Protein AF-A0A6A2X9F1-F1 (afdb_monomer)

Radius of gyration: 14.02 Å; Cα contacts (8 Å, |Δi|>4): 65; chains: 1; bounding box: 37×22×32 Å

Nearest PDB structures (foldseek):
  9axv-assembly1_AL  TM=3.971E-01  e=7.244E+00  Schizosaccharomyces pombe
  5t2a-assembly1_5  TM=3.846E-01  e=8.983E+00  Leishmania donovani

InterPro domains:
  IPR023213 Chloramphenicol acetyltransferase-like domain superfamily [G3DSA:3.30.559.10] (1-59)
  IPR051283 Secondary metabolite acyltransferase [PTHR31896] (1-60)

Solvent-accessible surface area (backbone atoms only — not comparable to full-atom values): 4334 Å² total; per-residue (Å²): 116,57,81,59,55,88,84,84,55,63,56,89,79,88,82,83,68,78,92,75,72,45,74,77,38,74,48,80,41,81,21,89,88,40,95,85,41,68,44,74,51,77,34,54,52,70,69,59,44,55,50,54,76,67,30,68,82,59,46,76,77,62,81,133

Organism: Hibiscus syriacus (NCBI:txid106335)

pLDDT: mean 92.17, std 5.89, range [62.16, 98.12]

Structure (mmCIF, N/CA/C/O backbone):
data_AF-A0A6A2X9F1-F1
#
_entry.id   AF-A0A6A2X9F1-F1
#
loop_
_atom_site.group_PDB
_atom_site.id
_atom_site.type_symbol
_atom_site.label_atom_id
_atom_site.label_alt_id
_atom_site.label_comp_id
_atom_site.label_asym_id
_atom_site.label_entity_id
_atom_site.label_seq_id
_atom_site.pdbx_PDB_ins_code
_atom_site.Cartn_x
_atom_site.Cartn_y
_atom_site.Cartn_z
_atom_site.occupancy
_atom_site.B_iso_or_equiv
_atom_site.auth_seq_id
_atom_site.auth_comp_id
_atom_site.auth_asym_id
_atom_site.auth_atom_id
_atom_site.pdbx_PDB_model_num
ATOM 1 N N . MET A 1 1 ? 8.037 3.508 -10.722 1.00 83.19 1 MET A N 1
ATOM 2 C CA . MET A 1 1 ? 8.953 3.124 -9.619 1.00 83.19 1 MET A CA 1
ATOM 3 C C . MET A 1 1 ? 9.519 1.734 -9.846 1.00 83.19 1 MET A C 1
ATOM 5 O O . MET A 1 1 ? 10.732 1.604 -9.798 1.00 83.19 1 MET A O 1
ATOM 9 N N . TYR A 1 2 ? 8.688 0.730 -10.141 1.00 91.00 2 TYR A N 1
ATOM 10 C CA . TYR A 1 2 ? 9.172 -0.615 -10.465 1.00 91.00 2 TYR A CA 1
ATOM 11 C C . TYR A 1 2 ? 9.962 -0.725 -11.782 1.00 91.00 2 TYR A C 1
ATOM 13 O O . TYR A 1 2 ? 10.657 -1.710 -11.961 1.00 91.00 2 TYR A O 1
ATOM 21 N N . ASP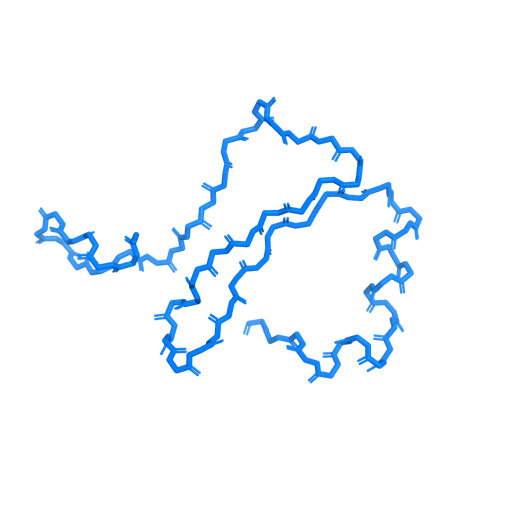 A 1 3 ? 9.949 0.277 -12.662 1.00 90.12 3 ASP A N 1
ATOM 22 C CA . ASP A 1 3 ? 10.770 0.270 -13.889 1.00 90.12 3 ASP A CA 1
ATOM 23 C C . ASP A 1 3 ? 12.165 0.894 -13.712 1.00 90.12 3 ASP A C 1
ATOM 25 O O . ASP A 1 3 ? 12.944 0.969 -14.660 1.00 90.12 3 ASP A O 1
ATOM 29 N N . ASN A 1 4 ? 12.497 1.365 -12.506 1.00 90.88 4 ASN A N 1
ATOM 30 C CA . ASN A 1 4 ? 13.785 2.001 -12.240 1.00 90.88 4 ASN A CA 1
ATOM 31 C C . ASN A 1 4 ? 14.876 0.937 -12.056 1.00 90.88 4 ASN A C 1
ATOM 33 O O . ASN A 1 4 ? 15.113 0.484 -10.937 1.00 90.88 4 ASN A O 1
ATOM 37 N N . ASP A 1 5 ? 15.540 0.556 -13.143 1.00 93.81 5 ASP A N 1
ATOM 38 C CA . ASP A 1 5 ? 16.694 -0.347 -13.121 1.00 93.81 5 ASP A CA 1
ATOM 39 C C . ASP A 1 5 ? 18.012 0.445 -13.124 1.00 93.81 5 ASP A C 1
ATOM 41 O O . ASP A 1 5 ? 18.285 1.231 -14.032 1.00 93.81 5 ASP A O 1
ATOM 45 N N . PHE A 1 6 ? 18.840 0.232 -12.099 1.00 94.12 6 PHE A N 1
ATOM 46 C CA . PHE A 1 6 ? 20.161 0.859 -11.954 1.00 94.12 6 PHE A CA 1
ATOM 47 C C . PHE A 1 6 ? 21.312 -0.005 -12.506 1.00 94.12 6 PHE A C 1
ATOM 49 O O . PHE A 1 6 ? 22.479 0.338 -12.324 1.00 94.12 6 PHE A O 1
ATOM 56 N N . GLY A 1 7 ? 21.003 -1.125 -13.165 1.00 96.62 7 GLY A N 1
ATOM 57 C CA . GLY A 1 7 ? 21.963 -2.085 -13.718 1.00 96.62 7 GLY A CA 1
ATOM 58 C C . GLY A 1 7 ? 22.044 -3.410 -12.955 1.00 96.62 7 GLY A C 1
ATOM 59 O O . GLY A 1 7 ? 22.841 -4.271 -13.325 1.00 96.62 7 GLY A O 1
ATOM 60 N N . TRP A 1 8 ? 21.234 -3.590 -11.908 1.00 94.75 8 TRP A N 1
ATOM 61 C CA . TRP A 1 8 ? 21.165 -4.818 -11.097 1.00 94.75 8 TRP A CA 1
ATOM 62 C C . TRP A 1 8 ? 19.778 -5.468 -11.118 1.00 94.75 8 TRP A C 1
ATOM 64 O O . TRP A 1 8 ? 19.495 -6.363 -10.321 1.00 94.75 8 TRP A O 1
ATOM 74 N N . GLY A 1 9 ? 18.921 -5.036 -12.041 1.00 93.56 9 GLY A N 1
ATOM 75 C CA . GLY A 1 9 ? 17.580 -5.557 -12.221 1.00 93.56 9 GLY A CA 1
ATOM 76 C C . GLY A 1 9 ? 16.507 -4.682 -11.583 1.00 93.56 9 GLY A C 1
ATOM 77 O O . GLY A 1 9 ? 16.754 -3.732 -10.837 1.00 93.56 9 GLY A O 1
ATOM 78 N N . ARG A 1 10 ? 15.265 -5.037 -11.906 1.00 92.88 10 ARG A N 1
ATOM 79 C CA . ARG A 1 10 ? 14.064 -4.310 -11.498 1.00 92.88 10 ARG A CA 1
ATOM 80 C C . ARG A 1 10 ? 13.817 -4.397 -9.976 1.00 92.88 10 ARG A C 1
ATOM 82 O O . ARG A 1 10 ? 13.970 -5.478 -9.402 1.00 92.88 10 ARG A O 1
ATOM 89 N N . PRO A 1 11 ? 13.370 -3.299 -9.328 1.00 92.38 11 PRO A N 1
ATOM 90 C CA . PRO A 1 11 ? 13.049 -3.255 -7.906 1.00 92.38 11 PRO A CA 1
ATOM 91 C C . PRO A 1 11 ? 12.143 -4.392 -7.422 1.00 92.38 11 PRO A C 1
ATOM 93 O O . PRO A 1 11 ? 11.198 -4.811 -8.100 1.00 92.38 11 PRO A O 1
ATOM 96 N N . LEU A 1 12 ? 12.427 -4.865 -6.207 1.00 91.19 12 LEU A N 1
ATOM 97 C CA . LEU A 1 12 ? 11.655 -5.919 -5.548 1.00 91.19 12 LEU A CA 1
ATOM 98 C C . LEU A 1 12 ? 10.394 -5.382 -4.863 1.00 91.19 12 LEU A C 1
ATOM 100 O O . LEU A 1 12 ? 9.352 -6.016 -4.946 1.00 91.19 12 LEU A O 1
ATOM 104 N N . ALA A 1 13 ? 10.484 -4.230 -4.197 1.00 90.19 13 ALA A N 1
ATOM 105 C CA . ALA A 1 13 ? 9.370 -3.610 -3.485 1.00 90.19 13 ALA A CA 1
ATOM 106 C C . ALA A 1 13 ? 9.539 -2.086 -3.435 1.00 90.19 13 ALA A C 1
ATOM 108 O O . ALA A 1 13 ? 10.662 -1.576 -3.410 1.00 90.19 13 ALA A O 1
ATOM 109 N N . VAL A 1 14 ? 8.420 -1.369 -3.368 1.00 90.12 14 VAL A N 1
ATOM 110 C CA . VAL A 1 14 ? 8.351 0.076 -3.127 1.00 90.12 14 VAL A CA 1
ATOM 111 C C . VAL A 1 14 ? 7.736 0.316 -1.753 1.00 90.12 14 VAL A C 1
ATOM 113 O O . VAL A 1 14 ? 6.677 -0.218 -1.443 1.00 90.12 14 VAL A O 1
ATOM 116 N N . ARG A 1 15 ? 8.391 1.125 -0.915 1.00 89.88 15 ARG A N 1
ATOM 117 C CA . ARG A 1 15 ? 7.899 1.466 0.430 1.00 89.88 15 ARG A CA 1
ATOM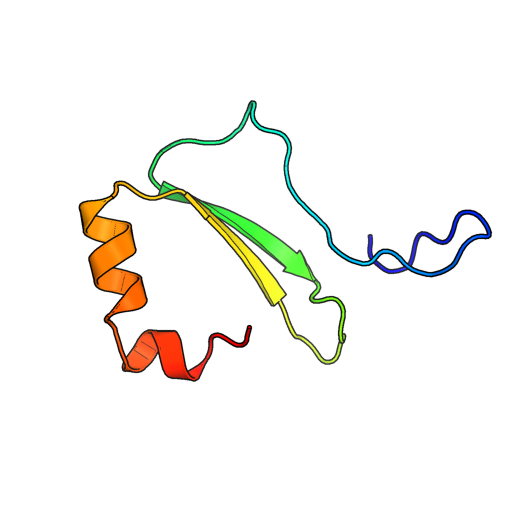 118 C C . ARG A 1 15 ? 8.064 2.949 0.715 1.00 89.88 15 ARG A C 1
ATOM 120 O O . ARG A 1 15 ? 8.961 3.589 0.165 1.00 89.88 15 ARG A O 1
ATOM 127 N N . SER A 1 16 ? 7.223 3.484 1.597 1.00 88.56 16 SER A N 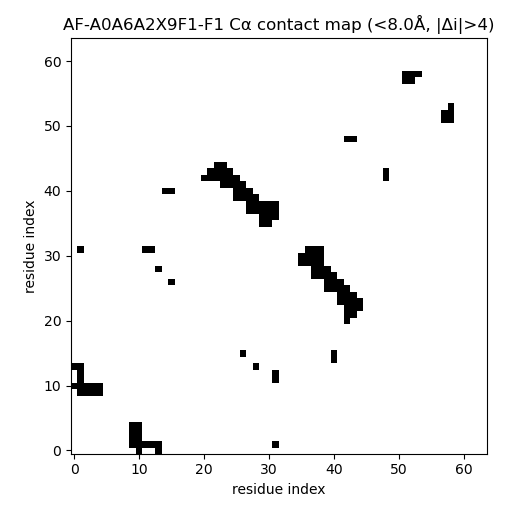1
ATOM 128 C CA . SER A 1 16 ? 7.345 4.869 2.046 1.00 88.56 16 SER A CA 1
ATOM 129 C C . SER A 1 16 ? 8.281 4.997 3.257 1.00 88.56 16 SER A C 1
ATOM 131 O O . SER A 1 16 ? 8.486 4.053 4.027 1.00 88.56 16 SER A O 1
ATOM 133 N N . GLY A 1 17 ? 8.882 6.179 3.417 1.00 88.56 17 GLY A N 1
ATOM 134 C CA . GLY A 1 17 ? 9.725 6.498 4.569 1.00 88.56 17 GLY A CA 1
ATOM 135 C C . GLY A 1 17 ? 8.921 6.641 5.868 1.00 88.56 17 GLY A C 1
ATOM 136 O O . GLY A 1 17 ? 7.752 7.017 5.860 1.00 88.56 17 GLY A O 1
ATOM 137 N N . GLY A 1 18 ? 9.567 6.389 7.010 1.00 84.62 18 GLY A N 1
ATOM 138 C CA . GLY A 1 18 ? 8.904 6.361 8.323 1.00 84.62 18 GLY A CA 1
ATOM 139 C C . GLY A 1 18 ? 8.303 7.689 8.802 1.00 84.62 18 GLY A C 1
ATOM 140 O O . GLY A 1 18 ? 7.415 7.673 9.645 1.00 84.62 18 GLY A O 1
ATOM 141 N N . ALA A 1 19 ? 8.733 8.829 8.253 1.00 82.00 19 ALA A N 1
ATOM 142 C CA . ALA A 1 19 ? 8.291 10.155 8.694 1.00 82.00 19 ALA A CA 1
ATOM 143 C C . ALA A 1 19 ? 6.804 10.462 8.413 1.00 82.00 19 ALA A C 1
ATOM 145 O O . ALA A 1 19 ? 6.265 11.400 8.986 1.00 82.00 19 ALA A O 1
ATOM 146 N N . ASN A 1 20 ? 6.138 9.681 7.554 1.00 73.38 20 ASN A N 1
ATOM 147 C CA . ASN A 1 20 ? 4.754 9.919 7.126 1.00 73.38 20 ASN A CA 1
ATOM 148 C C . ASN A 1 20 ? 3.781 8.816 7.576 1.00 73.38 20 ASN A C 1
ATOM 150 O O . ASN A 1 20 ? 2.786 8.568 6.898 1.00 73.38 20 ASN A O 1
ATOM 154 N N . LYS A 1 21 ? 4.068 8.133 8.691 1.00 88.31 21 LYS A N 1
ATOM 155 C CA . LYS A 1 21 ? 3.249 7.025 9.204 1.00 88.31 21 LYS A CA 1
ATOM 156 C C . LYS A 1 21 ? 2.427 7.485 10.406 1.00 88.31 21 LYS A C 1
ATOM 158 O O . LYS A 1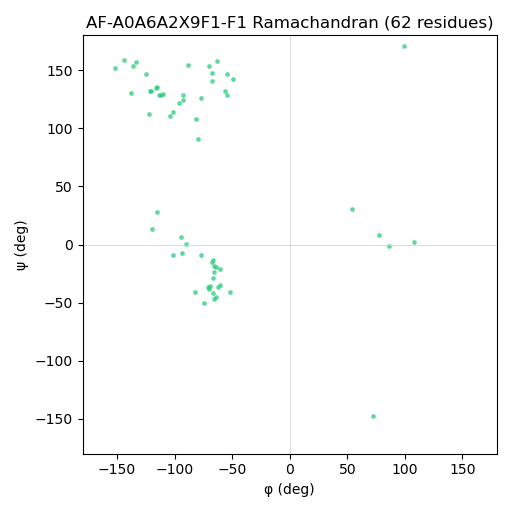 21 ? 2.979 7.755 11.467 1.00 88.31 21 LYS A O 1
ATOM 163 N N . PHE A 1 22 ? 1.117 7.581 10.222 1.00 90.94 22 PHE A N 1
ATOM 164 C CA . PHE A 1 22 ? 0.141 7.915 11.258 1.00 90.94 22 PHE A CA 1
ATOM 165 C C . PHE A 1 22 ? -1.143 7.117 11.023 1.00 90.94 22 PHE A C 1
ATOM 167 O O . PHE A 1 22 ? -1.378 6.644 9.911 1.00 90.94 22 PHE A O 1
ATOM 174 N N . ASP A 1 23 ? -1.947 6.956 12.070 1.00 95.75 23 ASP A N 1
ATOM 175 C CA . ASP A 1 23 ? -3.209 6.220 12.000 1.00 95.75 23 ASP A CA 1
ATOM 176 C C . ASP A 1 23 ? -4.147 6.796 10.924 1.00 95.75 23 ASP A C 1
ATOM 178 O O . ASP A 1 23 ? -4.334 8.010 10.823 1.00 95.75 23 ASP A O 1
ATOM 182 N N . GLY A 1 24 ? -4.699 5.919 10.086 1.00 94.00 24 GLY A N 1
ATOM 183 C CA . GLY A 1 24 ? -5.538 6.269 8.940 1.00 94.00 24 GLY A CA 1
ATOM 184 C C . GLY A 1 24 ? -4.768 6.579 7.652 1.00 94.00 24 GLY A C 1
ATOM 185 O O . GLY A 1 24 ? -5.388 6.855 6.622 1.00 94.00 24 GLY A O 1
ATOM 186 N N . LYS A 1 25 ? -3.428 6.545 7.653 1.00 94.50 25 LYS A N 1
ATOM 187 C CA . LYS A 1 25 ? -2.643 6.781 6.436 1.00 94.50 25 LYS A CA 1
ATOM 188 C C . LYS A 1 25 ? -2.657 5.549 5.536 1.00 94.50 25 LYS A C 1
ATOM 190 O O . LYS A 1 25 ? -2.214 4.471 5.922 1.00 94.50 25 LYS A O 1
ATOM 195 N N . ILE A 1 26 ? -3.047 5.760 4.282 1.00 94.12 26 ILE A N 1
ATOM 196 C CA . ILE A 1 26 ? -2.924 4.772 3.208 1.00 94.12 26 ILE A CA 1
ATOM 197 C C . ILE A 1 26 ? -2.075 5.375 2.089 1.00 94.12 26 ILE A C 1
ATOM 199 O O . ILE A 1 26 ? -2.280 6.523 1.681 1.00 94.12 26 ILE A O 1
ATOM 203 N N . SER A 1 27 ? -1.097 4.610 1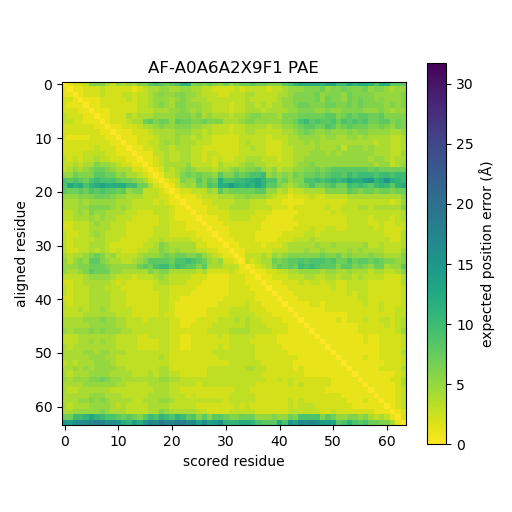.614 1.00 93.19 27 SER A N 1
ATOM 204 C CA . SER A 1 27 ? -0.304 4.926 0.426 1.00 93.19 27 SER A CA 1
ATOM 205 C C . SER A 1 27 ? -0.481 3.813 -0.596 1.00 93.19 27 SER A C 1
ATOM 207 O O . SER A 1 27 ? -0.368 2.642 -0.248 1.00 93.19 27 SER A O 1
ATOM 209 N N . ALA A 1 28 ? -0.746 4.185 -1.845 1.00 93.12 28 ALA A N 1
ATOM 210 C CA . ALA A 1 28 ? -0.935 3.250 -2.943 1.00 93.12 28 ALA A CA 1
ATOM 211 C C . ALA A 1 28 ? 0.174 3.419 -3.979 1.00 93.12 28 ALA A C 1
ATOM 213 O O . ALA A 1 28 ? 0.515 4.543 -4.363 1.00 93.12 28 ALA A O 1
ATOM 214 N N . PHE A 1 29 ? 0.708 2.298 -4.444 1.00 92.19 29 PHE A N 1
ATOM 215 C CA . PHE A 1 29 ? 1.721 2.238 -5.487 1.00 92.19 29 PHE A CA 1
ATOM 216 C C . PHE A 1 29 ? 1.230 1.320 -6.608 1.00 92.19 29 PHE A C 1
ATOM 218 O O . PHE A 1 29 ? 0.547 0.337 -6.322 1.00 92.19 29 PHE A O 1
ATOM 225 N N . PRO A 1 30 ? 1.569 1.591 -7.880 1.00 92.44 30 PRO A N 1
ATOM 226 C CA 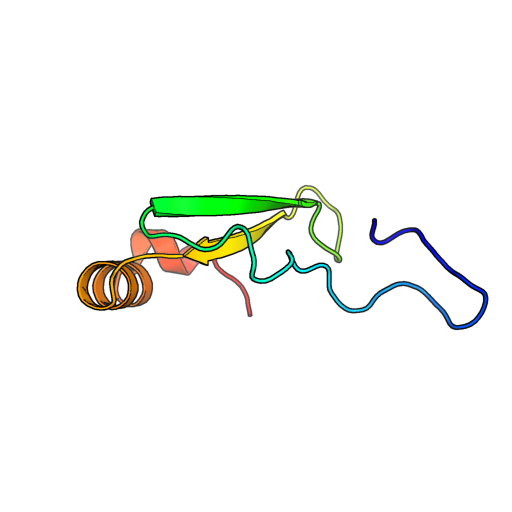. PRO A 1 30 ? 1.347 0.614 -8.941 1.00 92.44 30 PRO A CA 1
ATOM 227 C C . PRO A 1 30 ? 2.018 -0.705 -8.563 1.00 92.44 30 PRO A C 1
ATOM 229 O O . PRO A 1 30 ? 3.193 -0.678 -8.205 1.00 92.44 30 PRO A O 1
ATOM 232 N N . GLY A 1 31 ? 1.292 -1.818 -8.624 1.00 92.62 31 GLY A N 1
ATOM 233 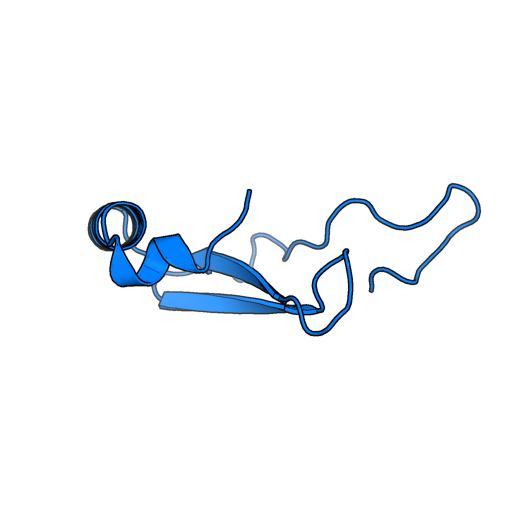C CA . GLY A 1 31 ? 1.789 -3.119 -8.190 1.00 92.62 31 GLY A CA 1
ATOM 234 C C . GLY A 1 31 ? 2.909 -3.640 -9.086 1.00 92.62 31 GLY A C 1
ATOM 235 O O . GLY A 1 31 ? 2.952 -3.381 -10.295 1.00 92.62 31 GLY A O 1
ATOM 236 N N . ARG A 1 32 ? 3.844 -4.382 -8.486 1.00 90.12 32 ARG A N 1
ATOM 237 C CA . ARG A 1 32 ? 5.051 -4.869 -9.176 1.00 90.12 32 ARG A CA 1
ATOM 238 C C . ARG A 1 32 ? 4.759 -5.775 -10.369 1.00 90.12 32 ARG A C 1
ATOM 240 O O . ARG A 1 32 ? 5.530 -5.771 -11.334 1.00 90.12 32 ARG A O 1
ATOM 247 N N . GLU A 1 33 ? 3.701 -6.572 -10.279 1.00 87.56 33 GLU A N 1
ATOM 248 C CA . GLU A 1 33 ? 3.296 -7.526 -11.318 1.00 87.56 33 GLU A CA 1
ATOM 249 C C . GLU A 1 33 ? 2.590 -6.841 -12.501 1.00 87.56 33 GLU A C 1
ATOM 251 O O . GLU A 1 33 ? 2.384 -7.452 -13.548 1.00 87.56 33 GLU A O 1
ATOM 256 N N . GLY A 1 34 ? 2.256 -5.551 -12.378 1.00 85.50 34 GLY A N 1
ATOM 257 C CA . GLY A 1 34 ? 1.543 -4.811 -13.413 1.00 85.50 34 GLY A CA 1
ATOM 258 C C . GLY A 1 34 ? 0.073 -5.224 -13.508 1.00 85.50 34 GLY A C 1
ATOM 259 O O . GLY A 1 34 ? -0.558 -5.533 -12.498 1.00 85.50 34 GLY A O 1
ATOM 260 N N . ASN A 1 35 ? -0.503 -5.181 -14.713 1.00 89.75 35 ASN A N 1
ATOM 261 C CA . ASN A 1 35 ? -1.895 -5.577 -14.996 1.00 89.75 35 ASN A CA 1
ATOM 262 C C . ASN A 1 35 ? -2.963 -4.888 -14.123 1.00 89.75 35 ASN A C 1
ATOM 264 O O . ASN A 1 35 ? -4.007 -5.464 -13.836 1.00 89.75 35 ASN A O 1
ATOM 268 N N . GLY A 1 36 ? -2.703 -3.649 -13.698 1.00 90.50 36 GLY A N 1
ATOM 269 C CA . GLY A 1 36 ? -3.617 -2.893 -12.837 1.00 90.50 36 GLY A CA 1
ATOM 270 C C . GLY A 1 36 ? -3.586 -3.293 -11.358 1.00 90.50 36 GLY A C 1
ATOM 271 O O . GLY A 1 36 ? -4.407 -2.790 -10.598 1.00 90.5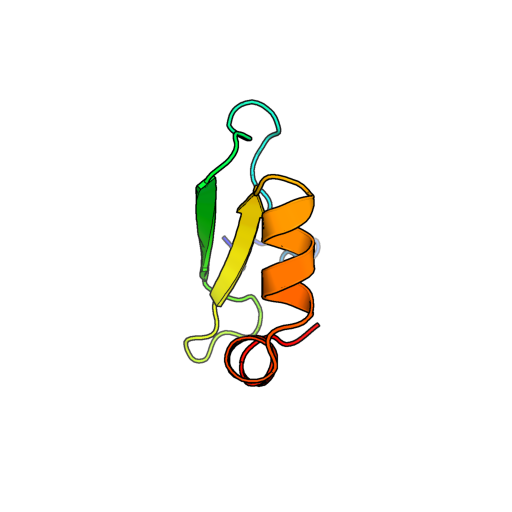0 36 GLY A O 1
ATOM 272 N N . SER A 1 37 ? -2.650 -4.153 -10.937 1.00 92.75 37 SER A N 1
ATOM 273 C CA . SER A 1 37 ? -2.408 -4.433 -9.516 1.00 92.75 37 SER A CA 1
ATOM 274 C C . SER A 1 37 ? -1.933 -3.186 -8.765 1.00 92.75 37 SER A C 1
ATOM 276 O O . SER A 1 37 ? -1.404 -2.236 -9.356 1.00 92.75 37 SER A O 1
ATOM 278 N N . VAL A 1 38 ? -2.127 -3.190 -7.447 1.00 93.25 38 VAL A N 1
ATOM 279 C CA . VAL A 1 38 ? -1.779 -2.086 -6.549 1.00 93.25 38 VAL A CA 1
ATOM 280 C C . VAL A 1 38 ? -1.146 -2.659 -5.288 1.00 93.25 38 VAL A C 1
ATOM 282 O O . VAL A 1 38 ? -1.737 -3.527 -4.652 1.00 93.25 38 VAL A O 1
ATOM 285 N N . ASP A 1 39 ? 0.008 -2.122 -4.900 1.00 93.19 39 ASP A N 1
ATOM 286 C CA . ASP A 1 39 ? 0.602 -2.383 -3.591 1.00 93.19 39 ASP A CA 1
ATOM 287 C C . ASP A 1 39 ? 0.132 -1.294 -2.619 1.00 93.19 39 ASP A C 1
ATOM 289 O O . ASP A 1 39 ? 0.254 -0.095 -2.904 1.00 93.19 39 ASP A O 1
ATOM 293 N N . LEU A 1 40 ? -0.395 -1.698 -1.463 1.00 93.38 40 LEU A N 1
ATOM 294 C CA . LEU A 1 40 ? -0.867 -0.782 -0.426 1.00 93.38 40 LEU A CA 1
ATOM 295 C C . LEU A 1 40 ? 0.056 -0.819 0.793 1.00 93.38 40 LEU A C 1
ATOM 297 O O . LEU A 1 40 ? 0.330 -1.875 1.355 1.00 93.38 40 LEU A O 1
ATOM 301 N N . GLU A 1 41 ? 0.488 0.356 1.250 1.00 94.00 41 GLU A N 1
ATOM 302 C CA . GLU A 1 41 ? 1.001 0.532 2.607 1.00 94.00 41 GLU A CA 1
ATOM 303 C C . GLU A 1 41 ? -0.097 1.174 3.460 1.00 94.00 41 GLU A C 1
ATOM 305 O O . GLU A 1 41 ? -0.487 2.321 3.225 1.00 94.00 41 GLU A O 1
ATOM 310 N N . VAL A 1 42 ? -0.593 0.420 4.439 1.00 94.38 42 VAL A N 1
ATOM 311 C CA . VAL A 1 42 ? -1.704 0.799 5.318 1.00 94.38 42 VAL A CA 1
ATOM 312 C C . VAL A 1 42 ? -1.178 0.959 6.742 1.00 94.38 42 VAL A C 1
ATOM 314 O O . VAL A 1 42 ? -0.481 0.084 7.253 1.00 94.38 42 VAL A O 1
ATOM 317 N N . VAL A 1 43 ? -1.480 2.092 7.375 1.00 95.69 43 VAL A N 1
ATOM 318 C CA . VAL A 1 43 ? -1.139 2.372 8.773 1.00 95.69 43 VAL A CA 1
ATOM 319 C C . VAL A 1 43 ? -2.428 2.666 9.521 1.00 95.69 43 VAL A C 1
ATOM 321 O O . VAL A 1 43 ? -3.083 3.676 9.270 1.00 95.69 43 VAL A O 1
ATOM 324 N N . LEU A 1 44 ? -2.788 1.768 10.429 1.00 96.75 44 LEU A N 1
ATOM 325 C CA . LEU A 1 44 ? -4.012 1.828 11.217 1.00 96.75 44 LEU A CA 1
ATOM 326 C C . LEU A 1 44 ? -3.695 1.539 12.685 1.00 96.75 44 LEU A C 1
ATOM 328 O O . LEU A 1 44 ? -2.690 0.891 12.992 1.00 96.75 44 LEU A O 1
ATOM 332 N N . ALA A 1 45 ? -4.562 1.996 13.585 1.00 97.31 45 ALA A N 1
ATOM 333 C CA . ALA A 1 45 ? -4.550 1.569 14.975 1.00 97.31 45 ALA A CA 1
ATOM 334 C C . ALA A 1 45 ? -4.618 0.029 15.059 1.00 97.31 45 A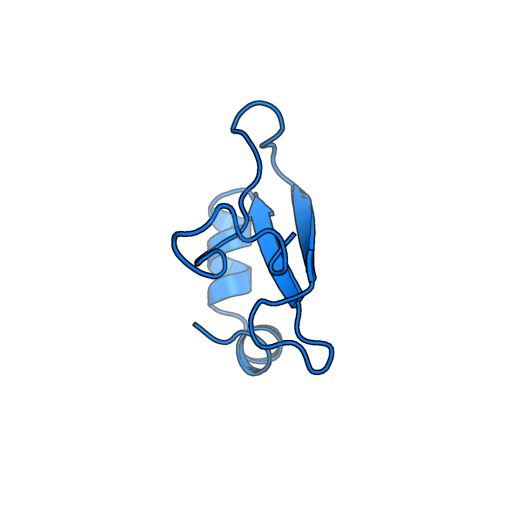LA A C 1
ATOM 336 O O . ALA A 1 45 ? -5.265 -0.593 14.207 1.00 97.31 45 ALA A O 1
ATOM 337 N N . PRO A 1 46 ? -3.973 -0.597 16.062 1.00 97.56 46 PRO A N 1
ATOM 338 C CA . PRO A 1 46 ? -3.877 -2.053 16.154 1.00 97.56 46 PRO A CA 1
ATOM 339 C C . PRO A 1 46 ? -5.227 -2.771 16.053 1.00 97.56 46 PRO A C 1
ATOM 341 O O . PRO A 1 46 ? -5.337 -3.782 15.365 1.00 97.56 46 PRO A O 1
ATOM 344 N N . GLU A 1 47 ? -6.266 -2.230 16.687 1.00 98.00 47 GLU A N 1
ATOM 345 C CA . GLU A 1 47 ? -7.609 -2.809 16.701 1.00 98.00 47 GLU A CA 1
ATOM 346 C C . GLU A 1 47 ? -8.252 -2.777 15.308 1.00 98.00 47 GLU A C 1
ATOM 348 O O . GLU A 1 47 ? -8.852 -3.760 14.872 1.00 98.00 47 GLU A O 1
ATOM 353 N N . THR A 1 48 ? -8.086 -1.670 14.582 1.00 98.00 48 THR A N 1
ATOM 354 C CA . THR A 1 48 ? -8.598 -1.509 13.215 1.00 98.00 48 THR A CA 1
ATOM 355 C C . THR A 1 48 ? -7.823 -2.384 12.231 1.00 98.00 48 THR A C 1
ATOM 357 O O . THR A 1 48 ? -8.423 -2.971 11.332 1.00 98.00 48 THR A O 1
ATOM 360 N N . MET A 1 49 ? -6.504 -2.516 12.414 1.00 97.50 49 MET A N 1
ATOM 361 C CA . MET A 1 49 ? -5.684 -3.415 11.601 1.00 97.50 49 MET A CA 1
ATOM 362 C C . MET A 1 49 ? -6.101 -4.880 11.805 1.00 97.50 49 MET A C 1
ATOM 364 O O . MET A 1 49 ? -6.315 -5.605 10.840 1.00 97.50 49 MET A O 1
ATOM 368 N N . ALA A 1 50 ? -6.317 -5.304 13.051 1.00 98.12 50 ALA A N 1
ATOM 369 C CA . ALA A 1 50 ? -6.785 -6.659 13.337 1.00 98.12 50 ALA A CA 1
ATOM 370 C C . ALA A 1 50 ? -8.176 -6.937 12.734 1.00 98.12 50 ALA A C 1
ATOM 372 O O . ALA A 1 50 ? -8.444 -8.043 12.259 1.00 98.12 50 ALA A O 1
ATOM 373 N N . ALA A 1 51 ? -9.061 -5.933 12.733 1.00 98.00 51 ALA A N 1
ATOM 374 C CA . ALA A 1 51 ? -10.382 -6.045 12.128 1.00 98.00 51 ALA A CA 1
ATOM 375 C C . ALA A 1 51 ? -10.306 -6.226 10.603 1.00 98.00 51 ALA A C 1
ATOM 377 O O . ALA A 1 51 ? -10.953 -7.131 10.083 1.00 98.00 51 ALA A O 1
ATOM 378 N N . ILE A 1 52 ? -9.495 -5.425 9.897 1.00 96.62 52 ILE A N 1
ATOM 379 C CA . ILE A 1 52 ? -9.375 -5.525 8.432 1.00 96.62 52 ILE A CA 1
ATOM 380 C C . ILE A 1 52 ? -8.674 -6.819 7.993 1.00 96.62 52 ILE A C 1
ATOM 382 O O . ILE A 1 52 ? -9.077 -7.427 7.008 1.00 96.62 52 ILE A O 1
ATOM 386 N N . GLU A 1 53 ? -7.683 -7.296 8.754 1.00 96.06 53 GLU A N 1
ATOM 387 C CA . GLU A 1 53 ? -7.015 -8.584 8.502 1.00 96.06 53 GLU A CA 1
ATOM 388 C C . GLU A 1 53 ? -7.953 -9.788 8.695 1.00 96.06 53 GLU A C 1
ATOM 390 O O . GLU A 1 53 ? -7.728 -10.852 8.119 1.00 96.06 53 GLU A O 1
ATOM 395 N N . SER A 1 54 ? -9.011 -9.624 9.494 1.00 97.56 54 SER A N 1
ATOM 396 C CA . SER A 1 54 ? -10.029 -10.653 9.742 1.00 97.56 54 SER A CA 1
ATOM 397 C C . SER A 1 54 ? -11.240 -10.548 8.804 1.00 97.56 54 SER A C 1
ATOM 399 O O . SER A 1 54 ? -12.113 -11.418 8.831 1.00 97.56 54 SER A O 1
ATOM 401 N N . ASP A 1 55 ? -11.321 -9.492 7.993 1.00 98.00 55 ASP A N 1
ATOM 402 C CA . ASP A 1 55 ? -12.434 -9.247 7.081 1.00 98.00 55 ASP A CA 1
ATOM 403 C C . ASP A 1 55 ? -12.267 -10.071 5.796 1.00 98.00 55 ASP A C 1
ATOM 405 O O . ASP A 1 55 ? -11.428 -9.789 4.940 1.00 98.00 55 ASP A O 1
ATOM 409 N N . VAL A 1 56 ? -13.097 -11.102 5.644 1.00 97.31 56 VAL A N 1
ATOM 410 C CA . VAL A 1 56 ? -13.063 -11.997 4.479 1.00 97.31 56 VAL A CA 1
ATOM 411 C C . VAL A 1 56 ? -13.467 -11.309 3.172 1.00 97.31 56 VAL A C 1
ATOM 413 O O . VAL A 1 56 ? -12.992 -11.712 2.110 1.00 97.31 56 VAL A O 1
ATOM 416 N N . GLU A 1 57 ? -14.319 -10.281 3.226 1.00 97.44 57 GLU A N 1
ATOM 417 C CA . GLU A 1 57 ? -14.724 -9.517 2.046 1.00 97.44 57 GLU A CA 1
ATOM 418 C C . GLU A 1 57 ? -13.563 -8.658 1.543 1.00 97.44 57 GLU A C 1
ATOM 420 O O . GLU A 1 57 ? -13.371 -8.534 0.334 1.00 97.44 57 GLU A O 1
ATOM 425 N N . PHE A 1 58 ? -12.754 -8.109 2.447 1.00 95.00 58 PHE A N 1
ATOM 426 C CA . PHE A 1 58 ? -11.550 -7.376 2.071 1.00 95.00 58 PHE A CA 1
ATOM 427 C C . PHE A 1 58 ? -10.426 -8.318 1.621 1.00 95.00 58 PHE A C 1
ATOM 429 O O . PHE A 1 58 ? -9.857 -8.155 0.538 1.00 95.00 58 PHE A O 1
ATOM 436 N N . MET A 1 59 ? -10.132 -9.344 2.423 1.00 95.88 59 MET A N 1
ATOM 437 C CA . MET A 1 59 ? -8.982 -10.225 2.214 1.00 95.88 59 MET A CA 1
ATOM 438 C C . MET A 1 59 ? -9.075 -11.074 0.943 1.00 95.88 59 MET A C 1
ATOM 440 O O . MET A 1 59 ? -8.040 -11.504 0.442 1.00 95.88 59 MET A O 1
ATOM 444 N N . GLN A 1 60 ? -10.262 -11.257 0.348 1.00 96.50 60 GLN A N 1
ATOM 445 C CA . GLN A 1 60 ? -10.384 -11.917 -0.963 1.00 96.50 60 GLN A CA 1
ATOM 446 C C . GLN A 1 60 ? -9.639 -11.176 -2.095 1.00 96.50 60 GLN A C 1
ATOM 448 O O . GLN A 1 60 ? -9.339 -11.780 -3.123 1.00 96.50 60 GLN A O 1
ATOM 453 N N . TYR A 1 61 ? -9.349 -9.880 -1.919 1.00 93.56 61 TYR A N 1
ATOM 454 C CA . TYR A 1 61 ? -8.631 -9.050 -2.892 1.00 93.56 61 TYR A CA 1
ATOM 455 C C . TYR A 1 61 ? -7.157 -8.825 -2.535 1.00 93.56 61 TYR A C 1
ATOM 457 O O . TYR A 1 61 ? -6.409 -8.282 -3.349 1.00 93.56 61 TYR A O 1
ATOM 465 N N . VAL A 1 62 ? -6.732 -9.217 -1.333 1.00 93.44 62 VAL A N 1
ATOM 466 C CA . VAL A 1 62 ? -5.358 -9.032 -0.862 1.00 93.44 62 VAL A CA 1
ATOM 467 C C . VAL A 1 62 ? -4.551 -10.283 -1.180 1.00 93.44 62 VAL A C 1
ATOM 469 O O . VAL A 1 62 ? -4.898 -11.388 -0.770 1.00 93.44 62 VAL A O 1
ATOM 472 N N . VAL A 1 63 ? -3.448 -10.100 -1.900 1.00 84.81 63 VAL A N 1
ATOM 473 C CA . VAL A 1 63 ? -2.499 -11.167 -2.230 1.00 84.81 63 VAL A CA 1
ATOM 474 C C . VAL A 1 63 ? -1.152 -10.868 -1.575 1.00 84.81 63 VAL A C 1
ATOM 476 O O . VAL A 1 63 ? -0.698 -9.725 -1.600 1.00 84.81 63 VAL A O 1
ATOM 479 N N . ASN A 1 64 ? -0.557 -11.888 -0.951 1.00 62.16 64 ASN A N 1
ATOM 480 C CA . ASN A 1 64 ? 0.774 -11.829 -0.332 1.00 62.16 64 ASN A CA 1
ATOM 481 C C . ASN A 1 64 ? 1.880 -12.167 -1.331 1.00 62.16 64 ASN A C 1
ATOM 483 O O . ASN A 1 64 ? 1.652 -13.073 -2.166 1.00 62.16 64 ASN A O 1
#

Secondary structure (DSSP, 8-state):
-TT---SS-S-S-----GGG--TTEEEEEE-TT-TT-EEEEEE--HHHHHHHHT-HHHHTT---

Mean predicted aligned error: 3.66 Å

Sequence (64 aa):
MYDNDFGWGRPLAVRSGGANKFDGKISAFPGREGNGSVDLEVVLAPETMAAIESDVEFMQYVVN

Foldseek 3Di:
DQVDDPPPHGDPDDDDDPPPADAPDKDWDQDNVHPRDIDIDHHHDPVVVVVQVPDPVNCVNDDD